Protein AF-A0A2D9JEE8-F1 (afdb_monomer_lite)

Radius of gyration: 13.24 Å; chains: 1; bounding box: 32×26×30 Å

pLDDT: mean 90.2, std 11.77, range [33.88, 96.88]

Foldseek 3Di:
DQVVQVVCVVVVHADEDEDLDAPVNVLVCVVVVNDGPHYDDAQNQAPPSDSPHDGDPVSVVSSDVSSPDPDD

Structure (mmCIF, N/CA/C/O backbone):
data_AF-A0A2D9JEE8-F1
#
_entry.id   AF-A0A2D9JEE8-F1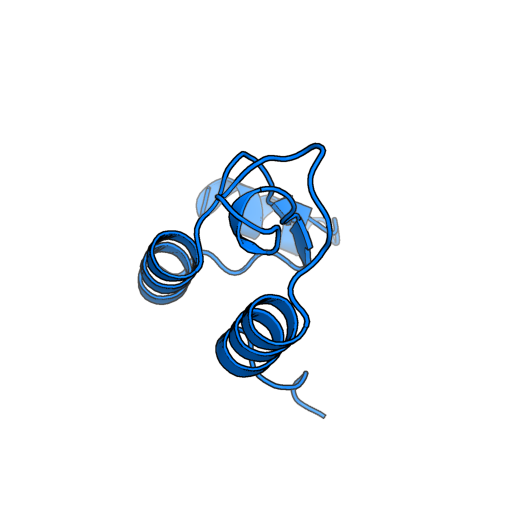
#
loop_
_atom_site.group_PDB
_atom_site.id
_atom_site.type_symbol
_atom_site.label_atom_id
_atom_site.label_alt_id
_atom_site.label_comp_id
_atom_site.label_asym_id
_atom_site.label_entity_id
_atom_site.label_seq_id
_atom_site.pdbx_PDB_ins_code
_atom_site.Cartn_x
_atom_site.Cartn_y
_atom_site.Cartn_z
_atom_site.occupancy
_atom_site.B_iso_or_equiv
_atom_site.auth_seq_id
_atom_site.auth_comp_id
_atom_site.auth_asym_id
_atom_site.auth_atom_id
_atom_site.pdbx_PDB_model_num
ATOM 1 N N . LEU A 1 1 ? -6.287 11.785 8.416 1.00 88.69 1 LEU A N 1
ATOM 2 C CA . LEU A 1 1 ? -6.196 10.380 7.943 1.00 88.69 1 LEU A CA 1
ATOM 3 C C . LEU A 1 1 ? -6.675 9.385 8.992 1.00 88.69 1 LEU A C 1
ATOM 5 O O . LEU A 1 1 ? -7.662 8.729 8.720 1.00 88.69 1 LEU A O 1
ATOM 9 N N . ARG A 1 2 ? -6.061 9.288 10.183 1.00 91.31 2 ARG A N 1
ATOM 10 C CA . ARG A 1 2 ? -6.535 8.364 11.239 1.00 91.31 2 ARG A CA 1
ATOM 11 C C . ARG A 1 2 ? -8.000 8.571 11.633 1.00 91.31 2 ARG A C 1
ATOM 13 O O . ARG A 1 2 ? -8.767 7.628 11.559 1.00 91.31 2 ARG A O 1
ATOM 20 N N . SER A 1 3 ? -8.393 9.805 11.955 1.00 93.00 3 SER A N 1
ATOM 21 C CA . SER A 1 3 ? -9.790 10.140 12.268 1.00 93.00 3 SER A CA 1
ATOM 22 C C . SER A 1 3 ? -10.758 9.741 11.150 1.00 93.00 3 SER A C 1
ATOM 24 O O . SER A 1 3 ? -11.786 9.140 11.418 1.00 93.00 3 SER A O 1
ATOM 26 N N . LEU A 1 4 ? -10.389 10.000 9.891 1.00 94.00 4 LEU A N 1
ATOM 27 C CA . LEU A 1 4 ? -11.176 9.597 8.722 1.00 94.00 4 LEU A CA 1
ATOM 28 C C . LEU A 1 4 ? -11.332 8.071 8.620 1.00 94.00 4 LEU A C 1
ATOM 30 O O . LEU A 1 4 ? -12.415 7.597 8.301 1.00 94.00 4 LEU A O 1
ATOM 34 N N . LEU A 1 5 ? -10.271 7.307 8.902 1.00 93.31 5 LEU A N 1
ATOM 35 C CA . LEU A 1 5 ? -10.335 5.843 8.921 1.00 93.31 5 LEU A CA 1
ATOM 36 C C . LEU A 1 5 ? -11.224 5.320 10.058 1.00 93.31 5 LEU A C 1
ATOM 38 O O . LEU A 1 5 ? -11.964 4.370 9.831 1.00 93.31 5 LEU A O 1
ATOM 42 N N . CYS A 1 6 ? -11.184 5.940 11.244 1.00 92.94 6 CYS A N 1
ATOM 43 C CA . CYS A 1 6 ? -12.076 5.576 12.350 1.00 92.94 6 CYS A CA 1
ATOM 44 C C . CYS A 1 6 ? -13.542 5.788 11.965 1.00 92.94 6 CYS A C 1
ATOM 46 O O . CYS A 1 6 ? -14.321 4.845 12.029 1.00 92.94 6 CYS A O 1
ATOM 48 N N . VAL A 1 7 ? -13.882 6.978 11.463 1.00 96.12 7 VAL A N 1
ATOM 49 C CA . VAL A 1 7 ? -15.248 7.299 11.022 1.00 96.12 7 VAL A CA 1
ATOM 50 C C . VAL A 1 7 ? -15.704 6.336 9.923 1.00 96.12 7 VAL A C 1
ATOM 52 O O . VAL A 1 7 ? -16.802 5.796 9.976 1.00 96.12 7 VAL A O 1
ATOM 55 N N . ALA A 1 8 ? -14.854 6.052 8.936 1.00 95.19 8 ALA A N 1
ATOM 56 C CA . ALA A 1 8 ? -15.205 5.095 7.893 1.00 95.19 8 ALA A CA 1
ATOM 57 C C . ALA A 1 8 ? -15.457 3.689 8.452 1.00 95.19 8 ALA A C 1
ATOM 59 O O . ALA A 1 8 ? -16.435 3.054 8.069 1.00 95.19 8 ALA A O 1
ATOM 60 N N . SER A 1 9 ? -14.636 3.230 9.400 1.00 92.62 9 SER A N 1
ATOM 61 C CA . SER A 1 9 ? -14.842 1.950 10.081 1.00 92.62 9 SER A CA 1
ATOM 62 C C . SER A 1 9 ? -16.158 1.913 10.862 1.00 92.62 9 SER A C 1
ATOM 64 O O . SER A 1 9 ? -16.873 0.918 10.782 1.00 92.62 9 SER A O 1
ATOM 66 N N . GLU A 1 10 ? -16.499 2.982 11.587 1.00 96.75 10 GLU A N 1
ATOM 67 C CA . GLU A 1 10 ? -17.757 3.110 12.343 1.00 96.75 10 GLU A CA 1
ATOM 68 C C . GLU A 1 10 ? -18.989 3.028 11.430 1.00 96.75 10 GLU A C 1
ATOM 70 O O . GLU A 1 10 ? -20.027 2.500 11.823 1.00 96.75 10 GLU A O 1
ATOM 75 N N . HIS A 1 11 ? -18.855 3.482 10.183 1.00 96.81 11 HIS A N 1
ATOM 76 C CA . HIS A 1 11 ? -19.914 3.454 9.177 1.00 96.81 11 HIS A CA 1
ATOM 77 C C . HIS A 1 11 ? -19.793 2.302 8.169 1.00 96.81 11 HIS A C 1
ATOM 79 O O . HIS A 1 11 ? -20.498 2.300 7.161 1.00 96.81 11 HIS A O 1
ATOM 85 N N . SER A 1 12 ? -18.925 1.312 8.415 1.00 95.12 12 SER A N 1
ATOM 86 C CA . SER A 1 12 ? -18.683 0.184 7.495 1.00 95.12 12 SER A CA 1
ATOM 87 C C . SER A 1 12 ? -18.311 0.610 6.062 1.00 95.12 12 SER A C 1
ATOM 89 O O . SER A 1 12 ? -18.609 -0.080 5.088 1.00 95.12 12 SER A O 1
ATOM 91 N N . VAL A 1 13 ? -17.642 1.754 5.922 1.00 96.88 13 VAL A N 1
ATOM 92 C CA . VAL A 1 13 ? -17.155 2.293 4.651 1.00 96.88 13 VAL A CA 1
ATOM 93 C C . VAL A 1 13 ? -15.731 1.811 4.401 1.00 96.88 13 VAL A C 1
ATOM 95 O O . VAL A 1 13 ? -14.831 1.985 5.221 1.00 96.88 13 VAL A O 1
ATOM 98 N N . TRP A 1 14 ? -15.510 1.240 3.221 1.00 96.00 14 TRP A N 1
ATOM 99 C CA . TRP A 1 14 ? -14.198 0.779 2.783 1.00 96.00 14 TRP A CA 1
ATOM 100 C C . TRP A 1 14 ? -13.384 1.937 2.195 1.00 96.00 14 TRP A C 1
ATOM 102 O O . TRP A 1 14 ? -13.843 2.625 1.282 1.00 96.00 14 TRP A O 1
ATOM 112 N N . ILE A 1 15 ? -12.163 2.150 2.689 1.00 95.81 15 ILE A N 1
ATOM 113 C CA . ILE A 1 15 ? -11.269 3.212 2.217 1.00 95.81 15 ILE A CA 1
ATOM 114 C C . ILE A 1 15 ? -10.083 2.631 1.453 1.00 95.81 15 ILE A C 1
ATOM 116 O O . ILE A 1 15 ? -9.316 1.813 1.967 1.00 95.81 15 ILE A O 1
ATOM 120 N N . ALA A 1 16 ? -9.874 3.166 0.250 1.00 95.62 16 ALA A N 1
ATOM 121 C CA . ALA A 1 16 ? -8.621 3.062 -0.480 1.00 95.62 16 ALA A CA 1
ATOM 122 C C . ALA A 1 16 ? -7.807 4.358 -0.322 1.00 95.62 16 ALA A C 1
ATOM 124 O O . ALA A 1 16 ? -8.324 5.454 -0.539 1.00 95.62 16 ALA A O 1
ATOM 125 N N . LEU A 1 17 ? -6.523 4.243 0.026 1.00 95.62 17 LEU A N 1
ATOM 126 C CA . LEU A 1 17 ? -5.588 5.368 0.056 1.00 95.62 17 LEU A CA 1
ATOM 127 C C . LEU A 1 17 ? -4.657 5.303 -1.159 1.00 95.62 17 LEU A C 1
ATOM 129 O O . LEU A 1 17 ? -3.977 4.301 -1.371 1.00 95.62 17 LEU A O 1
ATOM 133 N N . ALA A 1 18 ? -4.592 6.380 -1.935 1.00 94.88 18 ALA A N 1
ATOM 134 C CA . ALA A 1 18 ? -3.727 6.507 -3.104 1.00 94.88 18 ALA A CA 1
ATOM 135 C C . ALA A 1 18 ? -3.076 7.898 -3.151 1.00 94.88 18 ALA A C 1
ATOM 137 O O . ALA A 1 18 ? -3.425 8.780 -2.370 1.00 94.88 18 ALA A O 1
ATOM 138 N N . GLY A 1 19 ? -2.152 8.099 -4.094 1.00 92.25 19 GLY A N 1
ATOM 139 C CA . GLY A 1 19 ? -1.553 9.412 -4.369 1.00 92.25 19 GLY A CA 1
ATOM 140 C C . GLY A 1 19 ? -0.035 9.401 -4.270 1.00 92.25 19 GLY A C 1
ATOM 141 O O . GLY A 1 19 ? 0.522 9.722 -3.232 1.00 92.25 19 GLY A O 1
ATOM 142 N N . SER A 1 20 ? 0.632 9.017 -5.363 1.00 93.19 20 SER A N 1
ATOM 143 C CA . SER A 1 20 ? 2.101 9.024 -5.504 1.00 93.19 20 SER A CA 1
ATOM 144 C C . SER A 1 20 ? 2.887 8.401 -4.334 1.00 93.19 20 SER A C 1
ATOM 146 O O . SER A 1 20 ? 4.059 8.717 -4.149 1.00 93.19 20 SER A O 1
ATOM 148 N N . LEU A 1 21 ? 2.252 7.496 -3.583 1.00 93.38 21 LEU A N 1
ATOM 149 C CA . LEU A 1 21 ? 2.815 6.851 -2.404 1.00 93.38 21 LEU A CA 1
ATOM 150 C C . LEU A 1 21 ? 3.971 5.938 -2.777 1.00 93.38 21 LEU A C 1
ATOM 152 O O . LEU A 1 21 ? 3.881 5.153 -3.725 1.00 93.38 21 LEU A O 1
ATOM 156 N N . ARG A 1 22 ? 5.016 5.992 -1.960 1.00 94.75 22 ARG A N 1
ATOM 157 C CA . ARG A 1 22 ? 6.159 5.088 -2.003 1.00 94.75 22 ARG A CA 1
ATOM 158 C C . ARG A 1 22 ? 6.078 4.056 -0.893 1.00 94.75 22 ARG A C 1
ATOM 160 O O . ARG A 1 22 ? 5.539 4.320 0.182 1.00 94.75 22 ARG A O 1
ATOM 167 N N . LEU A 1 23 ? 6.715 2.906 -1.099 1.00 95.12 23 LEU A N 1
ATOM 168 C CA . LEU A 1 23 ? 6.738 1.815 -0.122 1.00 95.12 23 LEU A CA 1
ATOM 169 C C . LEU A 1 23 ? 7.198 2.267 1.276 1.00 95.12 23 LEU A C 1
ATOM 171 O O . LEU A 1 23 ? 6.644 1.843 2.289 1.00 95.12 23 LEU A O 1
ATOM 175 N N . ARG A 1 24 ? 8.202 3.152 1.345 1.00 95.31 24 ARG A N 1
ATOM 176 C CA . ARG A 1 24 ? 8.700 3.711 2.614 1.00 95.31 24 ARG A CA 1
ATOM 177 C C . ARG A 1 24 ? 7.660 4.595 3.307 1.00 95.31 24 ARG A C 1
ATOM 179 O O . ARG A 1 24 ? 7.524 4.514 4.521 1.00 95.31 24 ARG A O 1
ATOM 186 N N . GLU A 1 25 ? 6.939 5.417 2.551 1.00 95.62 25 GLU A N 1
ATOM 187 C CA . GLU A 1 25 ? 5.906 6.316 3.081 1.00 95.62 25 GLU A CA 1
ATOM 188 C C . GLU A 1 25 ? 4.706 5.518 3.586 1.00 95.62 25 GLU A C 1
ATOM 190 O O . GLU A 1 25 ? 4.224 5.775 4.686 1.00 95.62 25 GLU A O 1
ATOM 195 N N . MET A 1 26 ? 4.293 4.487 2.839 1.00 95.62 26 MET A N 1
ATOM 196 C CA . MET A 1 26 ? 3.277 3.535 3.288 1.00 95.62 26 MET A CA 1
ATOM 197 C C . MET A 1 26 ? 3.672 2.900 4.628 1.00 95.62 26 MET A C 1
ATOM 199 O O . MET A 1 26 ? 2.879 2.921 5.565 1.00 95.62 26 MET A O 1
ATOM 203 N N . ARG A 1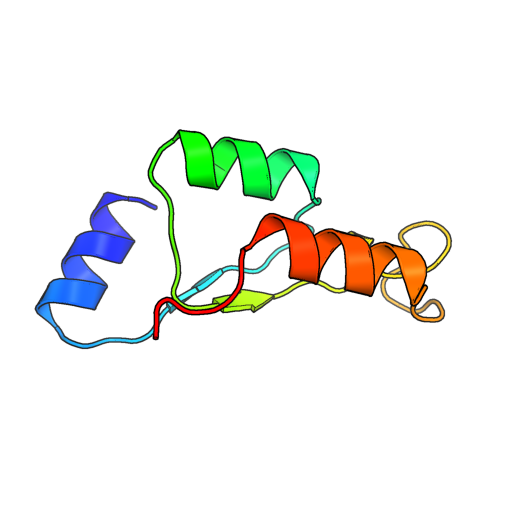 27 ? 4.915 2.415 4.777 1.00 95.06 27 ARG A N 1
ATOM 204 C CA . ARG A 1 27 ? 5.394 1.852 6.055 1.00 95.06 27 ARG A CA 1
ATOM 205 C C . ARG A 1 27 ? 5.346 2.870 7.194 1.00 95.06 27 ARG A C 1
ATOM 207 O O . ARG A 1 27 ? 4.912 2.529 8.290 1.00 95.06 27 ARG A O 1
ATOM 214 N N . SER A 1 28 ? 5.749 4.116 6.943 1.00 94.69 28 SER A N 1
ATOM 215 C CA . SER A 1 28 ? 5.639 5.189 7.939 1.00 94.69 28 SER A CA 1
ATOM 216 C C . SER A 1 28 ? 4.187 5.450 8.350 1.00 94.69 28 SER A C 1
ATOM 218 O O . SER A 1 28 ? 3.914 5.627 9.535 1.00 94.69 28 SER A O 1
ATOM 220 N N . LEU A 1 29 ? 3.246 5.428 7.402 1.00 94.19 29 LEU A N 1
ATOM 221 C CA . LEU A 1 29 ? 1.815 5.576 7.671 1.00 94.19 29 LEU A CA 1
ATOM 222 C C . LEU A 1 29 ? 1.270 4.408 8.502 1.00 94.19 29 LEU A C 1
ATOM 224 O O . LEU A 1 29 ? 0.588 4.642 9.499 1.00 94.19 29 LEU A O 1
ATOM 228 N N . VAL A 1 30 ? 1.631 3.169 8.160 1.00 93.44 30 VAL A N 1
ATOM 229 C CA . VAL A 1 30 ? 1.256 1.975 8.935 1.00 93.44 30 VAL A CA 1
ATOM 230 C C . VAL A 1 30 ? 1.789 2.055 10.365 1.00 93.44 30 VAL A C 1
ATOM 232 O O . VAL A 1 30 ? 1.032 1.812 11.305 1.00 93.44 30 VAL A O 1
ATOM 235 N N . ASN A 1 31 ? 3.050 2.457 10.547 1.00 92.25 31 ASN A N 1
ATOM 236 C CA . ASN A 1 31 ? 3.651 2.656 11.871 1.00 92.25 31 ASN A CA 1
ATOM 237 C C . ASN A 1 31 ? 2.971 3.787 12.656 1.00 92.25 31 ASN A C 1
ATOM 239 O O . ASN A 1 31 ? 2.879 3.727 13.877 1.00 92.25 31 ASN A O 1
ATOM 243 N N . ALA A 1 32 ? 2.442 4.793 11.961 1.00 92.44 32 ALA A N 1
ATOM 244 C CA . ALA A 1 32 ? 1.620 5.841 12.549 1.00 92.44 32 ALA A CA 1
ATOM 245 C C . ALA A 1 32 ? 0.158 5.409 12.787 1.00 92.44 32 ALA A C 1
ATOM 247 O O . ALA A 1 32 ? -0.660 6.242 13.169 1.00 92.44 32 ALA A O 1
ATOM 248 N N . GLY A 1 33 ? -0.210 4.142 12.570 1.00 91.38 33 GLY A N 1
ATOM 249 C CA . GLY A 1 33 ? -1.569 3.630 12.786 1.00 91.38 33 GLY A CA 1
ATOM 250 C C . GLY A 1 33 ? -2.558 3.942 11.658 1.00 91.38 33 GLY A C 1
ATOM 251 O O . GLY A 1 33 ? -3.765 3.841 11.851 1.00 91.38 33 GLY A O 1
ATOM 252 N N . VAL A 1 34 ? -2.081 4.338 10.477 1.00 94.06 34 VAL A N 1
ATOM 253 C CA . VAL A 1 34 ? -2.914 4.535 9.282 1.00 94.06 34 VAL A CA 1
ATOM 254 C C . VAL A 1 34 ? -2.967 3.219 8.508 1.00 94.06 34 VAL A C 1
ATOM 256 O O . VAL A 1 34 ? -2.007 2.843 7.836 1.00 94.06 34 VAL A O 1
ATOM 259 N N . ARG A 1 35 ? -4.097 2.513 8.611 1.00 92.25 35 ARG A N 1
ATOM 260 C CA . ARG A 1 35 ? -4.349 1.228 7.943 1.00 92.25 35 ARG A CA 1
ATOM 261 C C . ARG A 1 35 ? -5.645 1.311 7.121 1.00 92.25 35 ARG A C 1
ATOM 263 O O . ARG A 1 35 ? -6.700 0.971 7.646 1.00 92.25 35 ARG A O 1
ATOM 270 N N . PRO A 1 36 ? -5.598 1.823 5.876 1.00 94.50 36 PRO A N 1
ATOM 271 C CA . PRO A 1 36 ? -6.740 1.761 4.972 1.00 94.50 36 PRO A CA 1
ATOM 272 C C . PRO A 1 36 ? -7.006 0.307 4.585 1.00 94.50 36 PRO A C 1
ATOM 274 O O . PRO A 1 36 ? -6.134 -0.555 4.720 1.00 94.50 36 PRO A O 1
ATOM 277 N N . ASN A 1 37 ? -8.185 0.038 4.040 1.00 94.44 37 ASN A N 1
ATOM 278 C CA . ASN A 1 37 ? -8.499 -1.296 3.557 1.00 94.44 37 ASN A CA 1
ATOM 279 C C . ASN A 1 37 ? -7.745 -1.640 2.261 1.00 94.44 37 ASN A C 1
ATOM 281 O O . ASN A 1 37 ? -7.522 -2.812 1.967 1.00 94.44 37 ASN A O 1
ATOM 285 N N . CYS A 1 38 ? -7.337 -0.625 1.493 1.00 94.56 38 CYS A N 1
ATOM 286 C CA . CYS A 1 38 ? -6.559 -0.799 0.273 1.00 94.56 38 CYS A CA 1
ATOM 287 C C . CYS A 1 38 ? -5.566 0.338 0.038 1.00 94.56 38 CYS A C 1
ATOM 289 O O . CYS A 1 38 ? -5.814 1.496 0.376 1.00 94.56 38 CYS A O 1
ATOM 291 N N . TRP A 1 39 ? -4.440 -0.010 -0.579 1.00 95.81 39 TRP A N 1
ATOM 292 C CA . TRP A 1 39 ? -3.422 0.927 -1.032 1.00 95.81 39 TRP A CA 1
ATOM 293 C C . TRP A 1 39 ? -3.405 0.971 -2.560 1.00 95.81 39 TRP A C 1
ATOM 295 O O . TRP A 1 39 ? -3.117 -0.030 -3.214 1.00 95.81 39 TRP A O 1
ATOM 305 N N . GLY A 1 40 ? -3.675 2.139 -3.135 1.00 95.19 40 GLY A N 1
ATOM 306 C CA . GLY A 1 40 ? -3.546 2.388 -4.566 1.00 95.19 40 GLY A CA 1
ATOM 307 C C . GLY A 1 40 ? -2.144 2.883 -4.915 1.00 95.19 40 GLY A C 1
ATOM 308 O O . GLY A 1 40 ? -1.773 4.007 -4.568 1.00 95.19 40 GLY A O 1
ATOM 309 N 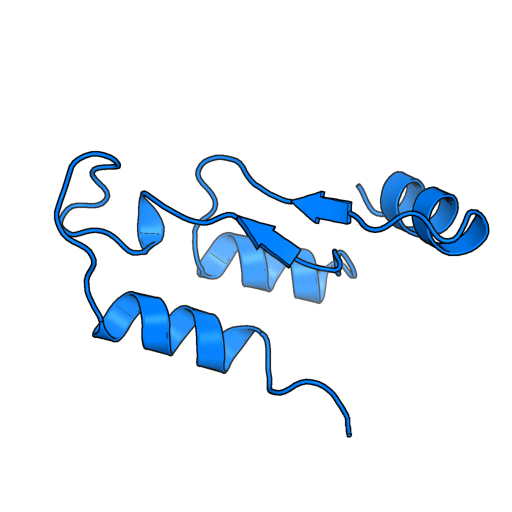N . VAL A 1 41 ? -1.374 2.071 -5.644 1.00 94.81 41 VAL A N 1
ATOM 310 C CA . VAL A 1 41 ? -0.012 2.401 -6.086 1.00 94.81 41 VAL A CA 1
ATOM 311 C C . VAL A 1 41 ? 0.148 2.196 -7.592 1.00 94.81 41 VAL A C 1
ATOM 313 O O . VAL A 1 41 ? -0.337 1.222 -8.159 1.00 94.81 41 VAL A O 1
ATOM 316 N N . ARG A 1 42 ? 0.846 3.132 -8.247 1.00 94.69 42 ARG A N 1
ATOM 317 C CA . ARG A 1 42 ? 1.232 3.023 -9.662 1.00 94.69 42 ARG A CA 1
ATOM 318 C C . ARG A 1 42 ? 2.691 3.405 -9.863 1.00 94.69 42 ARG A C 1
ATOM 320 O O . ARG A 1 42 ? 3.507 2.526 -10.075 1.00 94.69 42 ARG A O 1
ATOM 327 N N . GLY A 1 43 ? 3.031 4.688 -9.713 1.00 94.88 43 GLY A N 1
ATOM 328 C CA . GLY A 1 43 ? 4.390 5.178 -9.979 1.00 94.88 43 GLY A CA 1
ATOM 329 C C . GLY A 1 43 ? 5.475 4.388 -9.241 1.00 94.88 43 GLY A C 1
ATOM 330 O O . GLY A 1 43 ? 6.435 3.959 -9.859 1.00 94.88 43 GLY A O 1
ATOM 331 N N . ASP A 1 44 ? 5.297 4.098 -7.950 1.00 95.50 44 ASP A N 1
ATOM 332 C CA . ASP A 1 44 ? 6.321 3.397 -7.159 1.00 95.50 44 ASP A CA 1
ATOM 333 C C . ASP A 1 44 ? 6.547 1.931 -7.564 1.00 95.50 44 ASP A C 1
ATOM 335 O O . ASP A 1 44 ? 7.626 1.397 -7.321 1.00 95.50 44 ASP A O 1
ATOM 339 N N . VAL A 1 45 ? 5.569 1.286 -8.212 1.00 95.69 45 VAL A N 1
ATOM 340 C CA . VAL A 1 45 ? 5.708 -0.089 -8.725 1.00 95.69 45 VAL A CA 1
ATOM 341 C C . VAL A 1 45 ? 6.101 -0.146 -10.201 1.00 95.69 45 VAL A C 1
ATOM 343 O O . VAL A 1 45 ? 6.323 -1.236 -10.719 1.00 95.69 45 VAL A O 1
ATOM 346 N N . CYS A 1 46 ? 6.226 0.996 -10.876 1.00 95.06 46 CYS A N 1
ATOM 347 C CA . CYS A 1 46 ? 6.709 1.066 -12.250 1.00 95.06 46 CYS A CA 1
ATOM 348 C C . CYS A 1 46 ? 8.223 1.256 -12.334 1.00 95.06 46 CYS A C 1
ATOM 350 O O . CYS A 1 46 ? 8.876 1.758 -11.407 1.00 95.06 46 CYS A O 1
ATOM 352 N N . ASP A 1 47 ? 8.789 0.922 -13.486 1.00 85.38 47 ASP A N 1
ATOM 353 C CA . ASP A 1 47 ? 10.149 1.303 -13.849 1.00 85.38 47 ASP A CA 1
ATOM 354 C C . ASP A 1 47 ? 10.326 2.822 -13.835 1.00 85.38 47 ASP A C 1
ATOM 356 O O . ASP A 1 47 ? 9.407 3.586 -14.121 1.00 85.38 47 ASP A O 1
ATOM 360 N N . GLN A 1 48 ? 11.510 3.263 -13.398 1.00 80.44 48 GLN A N 1
ATOM 361 C CA . GLN A 1 48 ? 11.896 4.680 -13.298 1.00 80.44 48 GLN A CA 1
ATOM 362 C C . GLN A 1 48 ? 10.938 5.584 -12.495 1.00 80.44 48 GLN A C 1
ATOM 364 O O . GLN A 1 48 ? 11.074 6.803 -12.509 1.00 80.44 48 GLN A O 1
ATOM 369 N N . ARG A 1 49 ? 10.007 4.997 -11.732 1.00 76.81 49 ARG A N 1
ATOM 370 C CA . ARG A 1 49 ? 8.923 5.703 -11.030 1.00 76.81 49 ARG A CA 1
ATOM 371 C C . ARG A 1 49 ? 7.955 6.443 -11.960 1.00 76.81 49 ARG A C 1
ATOM 373 O O . ARG A 1 49 ? 7.214 7.318 -11.509 1.00 76.81 49 ARG A O 1
ATOM 380 N N . ASP A 1 50 ? 7.937 6.076 -13.236 1.00 82.88 50 ASP A N 1
ATOM 381 C CA . ASP A 1 50 ? 7.057 6.661 -14.234 1.00 82.88 50 ASP A CA 1
ATOM 382 C C . ASP A 1 50 ? 5.689 5.967 -14.204 1.00 82.88 50 ASP A C 1
ATOM 384 O O . ASP A 1 50 ? 5.564 4.757 -14.386 1.00 82.88 50 ASP A O 1
ATOM 388 N N . ARG A 1 51 ? 4.621 6.743 -13.998 1.00 83.69 51 ARG A N 1
ATOM 389 C CA . ARG A 1 51 ? 3.242 6.230 -13.943 1.00 83.69 51 ARG A CA 1
ATOM 390 C C . ARG A 1 51 ? 2.781 5.638 -15.279 1.00 83.69 51 ARG A C 1
ATOM 392 O O . ARG A 1 51 ? 1.819 4.866 -15.286 1.00 83.69 51 ARG A O 1
ATOM 399 N N . THR A 1 52 ? 3.451 5.980 -16.373 1.00 88.06 52 THR A N 1
ATOM 400 C CA . THR A 1 52 ? 3.197 5.459 -17.721 1.00 88.06 52 THR A CA 1
ATOM 401 C C . THR A 1 52 ? 4.095 4.269 -18.077 1.00 88.06 52 THR A C 1
ATOM 403 O O . THR A 1 52 ? 3.772 3.522 -18.996 1.00 88.06 52 THR A O 1
ATOM 406 N N . GLY A 1 53 ? 5.151 4.023 -17.293 1.00 88.25 53 GLY A N 1
ATOM 407 C CA . GLY A 1 53 ? 6.110 2.941 -17.509 1.00 88.25 53 GLY A CA 1
ATOM 408 C C . GLY A 1 53 ? 5.571 1.534 -17.225 1.00 88.25 53 GLY A C 1
ATOM 409 O O . GLY A 1 53 ? 4.458 1.336 -16.722 1.00 88.25 53 GLY A O 1
ATOM 410 N N . GLN A 1 54 ? 6.387 0.527 -17.533 1.00 94.31 54 GLN A N 1
ATOM 411 C CA . GLN A 1 54 ? 6.063 -0.876 -17.267 1.00 94.31 54 GLN A CA 1
ATOM 412 C C . GLN A 1 54 ? 6.089 -1.180 -15.766 1.00 94.31 54 GLN A C 1
ATOM 414 O O . GLN A 1 54 ? 6.814 -0.543 -15.001 1.00 94.31 54 GLN A O 1
ATOM 419 N N . MET A 1 55 ? 5.257 -2.130 -15.332 1.00 94.81 55 MET A N 1
ATOM 420 C CA . MET A 1 55 ? 5.270 -2.590 -13.942 1.00 94.81 55 MET A CA 1
ATOM 421 C C . MET A 1 55 ? 6.488 -3.473 -13.681 1.00 94.81 55 MET A C 1
ATOM 423 O O . MET A 1 55 ? 6.714 -4.448 -14.391 1.00 94.81 55 MET A O 1
ATOM 427 N N . ASP A 1 56 ? 7.198 -3.187 -12.594 1.00 95.00 56 ASP A N 1
ATOM 428 C CA . ASP A 1 56 ? 8.272 -4.032 -12.089 1.00 95.00 56 ASP A CA 1
ATOM 429 C C . ASP A 1 56 ? 7.701 -5.031 -11.074 1.00 95.00 56 ASP A C 1
ATOM 431 O O . ASP A 1 56 ? 7.318 -4.681 -9.948 1.00 95.00 56 ASP A O 1
ATOM 435 N N . LEU A 1 57 ? 7.683 -6.310 -11.458 1.00 94.69 57 LEU A N 1
ATOM 436 C CA . LEU A 1 57 ? 7.189 -7.405 -10.622 1.00 94.69 57 LEU A CA 1
ATOM 437 C C . LEU A 1 57 ? 7.892 -7.475 -9.257 1.00 94.69 57 LEU A C 1
ATOM 439 O O . LEU A 1 57 ? 7.268 -7.840 -8.253 1.00 94.69 57 LEU A O 1
ATOM 443 N N . ARG A 1 58 ? 9.176 -7.103 -9.179 1.00 95.38 58 ARG A N 1
ATOM 444 C CA . ARG A 1 58 ? 9.928 -7.098 -7.916 1.00 95.38 58 ARG A CA 1
ATOM 445 C C . ARG A 1 58 ? 9.367 -6.050 -6.962 1.00 95.38 58 ARG A C 1
ATOM 447 O O . ARG A 1 58 ? 9.213 -6.331 -5.772 1.00 95.38 58 ARG A O 1
ATOM 454 N N . LYS A 1 59 ? 8.993 -4.874 -7.472 1.00 95.19 59 LYS A N 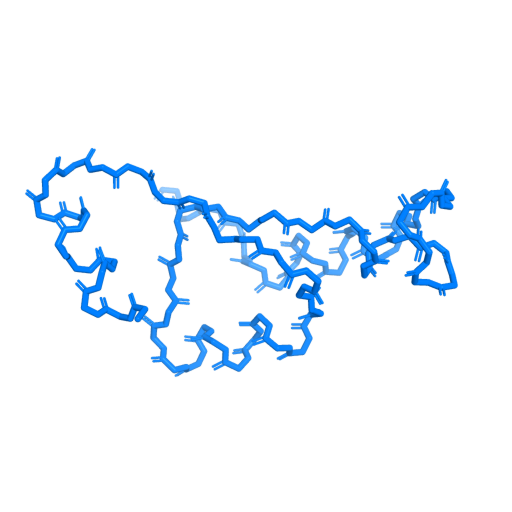1
ATOM 455 C CA . LYS A 1 59 ? 8.403 -3.791 -6.669 1.00 95.19 59 LYS A CA 1
ATOM 456 C C . LYS A 1 59 ? 6.982 -4.118 -6.232 1.00 95.19 59 LYS A C 1
ATOM 458 O O . LYS A 1 59 ? 6.661 -3.927 -5.060 1.00 95.19 59 LYS A O 1
ATOM 463 N N . VAL A 1 60 ? 6.164 -4.693 -7.116 1.00 94.69 60 VAL A N 1
ATOM 464 C CA . VAL A 1 60 ? 4.828 -5.205 -6.751 1.00 94.69 60 VAL A CA 1
ATOM 465 C C . VAL A 1 60 ? 4.941 -6.248 -5.634 1.00 94.69 60 VAL A C 1
ATOM 467 O O . VAL A 1 60 ? 4.240 -6.174 -4.625 1.00 94.69 60 VAL A O 1
ATOM 470 N N . THR A 1 61 ? 5.884 -7.184 -5.762 1.00 94.94 61 THR A N 1
ATOM 471 C CA . THR A 1 61 ? 6.136 -8.210 -4.739 1.00 94.94 61 THR A CA 1
ATOM 472 C C . THR A 1 61 ? 6.591 -7.594 -3.413 1.00 94.94 61 THR A C 1
ATOM 474 O O . THR A 1 61 ? 6.162 -8.044 -2.349 1.00 94.94 61 THR A O 1
ATOM 477 N N . ALA A 1 62 ? 7.425 -6.552 -3.448 1.00 94.81 62 ALA A N 1
ATOM 478 C CA . ALA A 1 62 ? 7.856 -5.835 -2.250 1.00 94.81 62 ALA A CA 1
ATOM 479 C C . ALA A 1 62 ? 6.686 -5.141 -1.532 1.00 94.81 62 ALA A C 1
ATOM 481 O O . ALA A 1 62 ? 6.600 -5.214 -0.304 1.00 94.81 62 ALA A O 1
ATOM 482 N N . TRP A 1 63 ? 5.763 -4.533 -2.283 1.00 95.19 63 TRP A N 1
ATOM 483 C CA . TRP A 1 63 ? 4.521 -3.974 -1.744 1.00 95.19 63 TRP A CA 1
ATOM 484 C C . TRP A 1 63 ? 3.648 -5.050 -1.103 1.00 95.19 63 TRP A C 1
ATOM 486 O O . TRP A 1 63 ? 3.280 -4.909 0.062 1.00 95.19 63 TRP A O 1
ATOM 496 N N . ARG A 1 64 ? 3.404 -6.163 -1.809 1.00 92.62 64 ARG A N 1
ATOM 497 C CA . ARG A 1 64 ? 2.612 -7.294 -1.294 1.00 92.62 64 ARG A CA 1
ATOM 498 C C . ARG A 1 64 ? 3.176 -7.851 0.013 1.00 92.62 64 ARG A C 1
ATOM 500 O O . ARG A 1 64 ? 2.430 -8.130 0.940 1.00 92.62 64 ARG A O 1
ATOM 507 N N . ARG A 1 65 ? 4.499 -8.007 0.107 1.00 93.12 65 ARG A N 1
ATOM 508 C CA . ARG A 1 65 ? 5.156 -8.491 1.333 1.00 93.12 65 ARG A CA 1
ATOM 509 C C . ARG A 1 65 ? 5.049 -7.494 2.486 1.00 93.12 65 ARG A C 1
ATOM 511 O O . ARG A 1 65 ? 4.957 -7.914 3.630 1.00 93.12 65 ARG A O 1
ATOM 518 N N . ALA A 1 66 ? 5.077 -6.193 2.200 1.00 91.25 66 ALA A N 1
ATOM 519 C CA . ALA A 1 66 ? 5.070 -5.160 3.233 1.00 91.25 66 ALA A CA 1
ATOM 520 C C . ALA A 1 66 ? 3.696 -4.936 3.881 1.00 91.25 66 ALA A C 1
ATOM 522 O O . ALA A 1 66 ? 3.653 -4.543 5.042 1.00 91.25 66 ALA A O 1
ATOM 523 N N . ILE A 1 67 ? 2.599 -5.174 3.156 1.00 85.75 67 ILE A N 1
ATOM 524 C CA . ILE A 1 67 ? 1.236 -5.072 3.707 1.00 85.75 67 ILE A CA 1
ATOM 525 C C . ILE A 1 67 ? 0.836 -6.293 4.558 1.00 85.75 67 ILE A C 1
ATOM 527 O O . ILE A 1 67 ? -0.115 -6.201 5.329 1.00 85.75 67 ILE A O 1
ATOM 531 N N . GLY A 1 68 ? 1.588 -7.3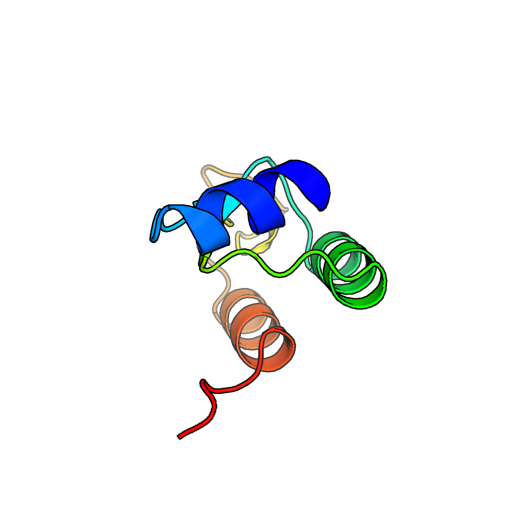98 4.466 1.00 72.94 68 GLY A N 1
ATOM 532 C CA . GLY A 1 68 ? 1.253 -8.683 5.087 1.00 72.94 68 GLY A CA 1
ATOM 533 C C . GLY A 1 68 ? 0.187 -9.459 4.302 1.00 72.94 68 GLY A C 1
ATOM 534 O O . GLY A 1 68 ? -0.517 -8.899 3.463 1.00 72.94 68 GLY A O 1
ATOM 535 N N . SER A 1 69 ? 0.075 -10.768 4.548 1.00 53.72 69 SER A N 1
ATOM 536 C CA . SER A 1 69 ? -1.129 -11.510 4.146 1.00 53.72 69 SER A CA 1
ATOM 537 C C . SER A 1 69 ? -2.320 -11.012 4.973 1.00 53.72 69 SER A C 1
ATOM 539 O O . SER A 1 69 ? -2.106 -10.592 6.115 1.00 53.72 69 SER A O 1
ATOM 541 N N . PRO A 1 70 ? -3.561 -11.072 4.452 1.00 50.88 70 PRO A N 1
ATOM 542 C CA . PRO A 1 70 ? -4.738 -10.904 5.296 1.00 50.88 70 PRO A CA 1
ATOM 543 C C . PRO A 1 70 ? -4.616 -11.854 6.493 1.00 50.88 70 PRO A C 1
ATOM 545 O O . PRO A 1 70 ? -4.155 -12.986 6.326 1.00 50.88 70 PRO A O 1
ATOM 548 N N . ALA A 1 71 ? -4.969 -11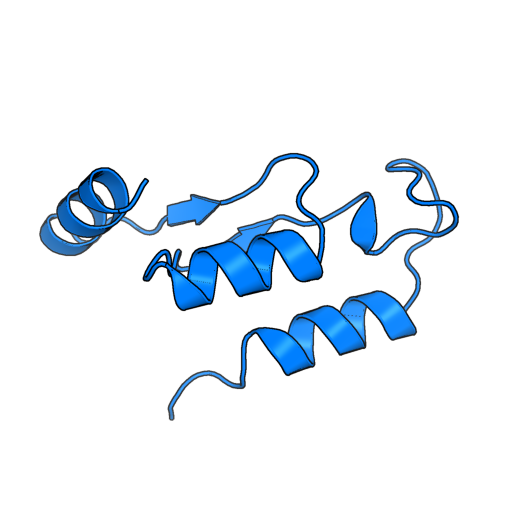.393 7.693 1.00 45.03 71 ALA A N 1
ATOM 549 C CA . ALA A 1 71 ? -5.194 -12.320 8.794 1.00 45.03 71 ALA A CA 1
ATOM 550 C C . ALA A 1 71 ? -6.320 -13.272 8.357 1.00 45.03 71 ALA A C 1
ATOM 552 O O . ALA A 1 71 ? -7.357 -12.792 7.895 1.00 45.03 71 ALA A O 1
ATOM 553 N N . ASN A 1 72 ? -6.050 -14.581 8.406 1.00 33.88 72 ASN A N 1
ATOM 554 C CA . ASN A 1 72 ? -7.060 -15.621 8.197 1.00 33.88 72 ASN A CA 1
ATOM 555 C C . ASN A 1 72 ? -8.189 -15.490 9.220 1.00 33.88 72 ASN A C 1
ATOM 557 O O . ASN A 1 72 ? -7.868 -15.156 10.385 1.00 33.88 72 ASN A O 1
#

Sequence (72 aa):
LRSLLCVASEHSVWIALAGSLRLREMRSLVNAGVRPNCWGVRGDVCDQRDRTGQMDLRKVTAWRRAIGSPAN

Secondary structure (DSSP, 8-state):
-HHHHHHHHHTT---EEESS--HHHHHHHHHTT---SEEE-SGGGBGGG-TTS-B-HHHHHHHHHHH-PPP-